Protein AF-A0A2H1JMK9-F1 (afdb_monomer_lite)

pLDDT: mean 79.65, std 17.03, range [35.88, 96.75]

Organism: Brevibacterium aurantiacum (NCBI:txid273384)

Secondary structure (DSSP, 8-state):
---HHHHHHHHHHH-HHHHHHHHHHHHHHHHS---S----S---S----TTPPP-TT-EE--PPSTT--S------EEEEEE-SS-EEEEPPP---------

Radius of gyration: 26.45 Å; chains: 1; bounding box: 48×30×68 Å

Foldseek 3Di:
DDDPVRVLVVVCVVPVVVSVVVCVVCVVVVPPDPPDPPPDVCPPPDDDDPPDDDDQQDWDDDDPDPPDPDPHDPATWGFHDDDPPDTDIDGPDPPDDDDDDD

Sequence (102 aa):
MSRLTDLLRAAKQLDPQLGEDLEAEIRPFQERLPFGLNFERHAPEAVELAGHKIRKGSKVRVLPSRGSTARGDQRVWVVTAIKEDSVDITTPQHRGDRDFNG

Structure (mmCIF, N/CA/C/O backbone):
data_AF-A0A2H1JMK9-F1
#
_entry.id   AF-A0A2H1JMK9-F1
#
loop_
_atom_site.group_PDB
_atom_site.id
_atom_site.type_symbol
_atom_site.label_atom_id
_atom_site.label_alt_id
_atom_site.label_comp_id
_atom_site.label_asym_id
_atom_site.label_entity_id
_atom_site.label_seq_id
_atom_site.pdbx_PDB_ins_code
_atom_site.Cartn_x
_atom_site.Cartn_y
_atom_site.Cartn_z
_atom_site.occupancy
_atom_site.B_iso_or_equiv
_atom_site.auth_seq_id
_atom_site.auth_comp_id
_atom_site.auth_asym_id
_atom_site.auth_atom_id
_atom_site.pdbx_PDB_model_num
ATOM 1 N N . MET A 1 1 ? -8.712 -11.223 19.802 1.00 49.59 1 MET A N 1
ATOM 2 C CA . MET A 1 1 ? -8.141 -9.973 20.348 1.00 49.59 1 MET A CA 1
ATOM 3 C C . MET A 1 1 ? -9.296 -9.102 20.815 1.00 49.59 1 MET A C 1
ATOM 5 O O . MET A 1 1 ? -10.182 -8.855 20.007 1.00 49.59 1 MET A O 1
ATOM 9 N N . SER A 1 2 ? -9.346 -8.735 22.096 1.00 61.53 2 SER A N 1
ATOM 10 C CA . SER A 1 2 ? -10.403 -7.901 22.695 1.00 61.53 2 SER A CA 1
ATOM 11 C C . SER A 1 2 ? -10.187 -6.419 22.368 1.00 61.53 2 SER A C 1
ATOM 13 O O . SER A 1 2 ? -9.043 -5.965 22.310 1.00 61.53 2 SER A O 1
ATOM 15 N N . ARG A 1 3 ? -11.267 -5.661 22.120 1.00 85.44 3 ARG A N 1
ATOM 16 C CA . ARG A 1 3 ? -11.177 -4.207 21.901 1.00 85.44 3 ARG A CA 1
ATOM 17 C C . ARG A 1 3 ? -11.059 -3.494 23.251 1.00 85.44 3 ARG A C 1
ATOM 19 O O . ARG A 1 3 ? -11.571 -3.978 24.256 1.00 85.44 3 ARG A O 1
ATOM 26 N N . LEU A 1 4 ? -10.432 -2.316 23.274 1.00 87.00 4 LEU A N 1
ATOM 27 C CA . LEU A 1 4 ? -10.302 -1.490 24.485 1.00 87.00 4 LEU A CA 1
ATOM 28 C C . LEU A 1 4 ? -11.666 -1.189 25.136 1.00 87.00 4 LEU A C 1
ATOM 30 O O . LEU A 1 4 ? -11.790 -1.214 26.355 1.00 87.00 4 LEU A O 1
ATOM 34 N N . THR A 1 5 ? -12.705 -0.995 24.322 1.00 88.94 5 THR A N 1
ATOM 35 C CA . THR A 1 5 ? -14.093 -0.803 24.774 1.00 88.94 5 THR A CA 1
ATOM 36 C C . THR A 1 5 ? -14.641 -1.991 25.560 1.00 88.94 5 THR A C 1
ATOM 38 O O . THR A 1 5 ? -15.430 -1.811 26.486 1.00 88.94 5 THR A O 1
ATOM 41 N N . ASP A 1 6 ? -14.230 -3.207 25.199 1.00 91.75 6 ASP A N 1
ATOM 42 C CA . ASP A 1 6 ? -14.696 -4.434 25.843 1.00 91.75 6 ASP A CA 1
ATOM 43 C C . ASP A 1 6 ? -13.995 -4.616 27.194 1.00 91.75 6 ASP A C 1
ATOM 45 O O . ASP A 1 6 ? -14.629 -4.995 28.177 1.00 91.75 6 ASP A O 1
ATOM 49 N N . LEU A 1 7 ? -12.704 -4.269 27.261 1.00 93.50 7 LEU A N 1
ATOM 50 C CA . LEU A 1 7 ? -11.922 -4.274 28.500 1.00 93.50 7 LEU A CA 1
ATOM 51 C C . LEU A 1 7 ? -12.416 -3.218 29.493 1.00 93.50 7 LEU A C 1
ATOM 53 O O . LEU A 1 7 ? -12.546 -3.519 30.674 1.00 93.50 7 LEU A O 1
ATOM 57 N N . LEU A 1 8 ? -12.757 -2.015 29.022 1.00 92.44 8 LEU A N 1
ATOM 58 C CA . LEU A 1 8 ? -13.301 -0.958 29.877 1.00 92.44 8 LEU A CA 1
ATOM 59 C C . LEU A 1 8 ? -14.670 -1.347 30.454 1.00 92.44 8 LEU A C 1
ATOM 61 O O . LEU A 1 8 ? -14.947 -1.122 31.629 1.00 92.44 8 LEU A O 1
ATOM 65 N N . ARG A 1 9 ? -15.511 -2.013 29.651 1.00 93.56 9 ARG A N 1
ATOM 66 C CA . ARG A 1 9 ? -16.789 -2.563 30.120 1.00 93.56 9 ARG A CA 1
ATOM 67 C C . ARG A 1 9 ? -16.590 -3.646 31.179 1.00 93.56 9 ARG A C 1
ATOM 69 O O . ARG A 1 9 ? -17.299 -3.639 32.179 1.00 93.56 9 ARG A O 1
ATOM 76 N N . ALA A 1 10 ? -15.639 -4.554 30.966 1.00 94.38 10 ALA A N 1
ATOM 77 C CA . ALA A 1 10 ? -15.308 -5.586 31.944 1.00 94.38 10 ALA A CA 1
ATOM 78 C C . ALA A 1 10 ? -14.764 -4.975 33.248 1.00 94.38 10 ALA A C 1
ATOM 80 O O . ALA A 1 10 ? -15.152 -5.410 34.329 1.00 94.38 10 ALA A O 1
ATOM 81 N N . ALA A 1 11 ? -13.937 -3.928 33.155 1.00 94.94 11 ALA A N 1
ATOM 82 C CA . ALA A 1 11 ? -13.437 -3.197 34.317 1.00 94.94 11 ALA A CA 1
ATOM 83 C C . ALA A 1 11 ? -14.581 -2.556 35.118 1.00 94.94 11 ALA A C 1
ATOM 85 O O . ALA A 1 11 ? -14.664 -2.792 36.315 1.00 94.94 11 ALA A O 1
ATOM 86 N N . LYS A 1 12 ? -15.525 -1.866 34.459 1.00 95.56 12 LYS A N 1
ATOM 87 C CA . LYS A 1 12 ? -16.715 -1.281 35.113 1.00 95.56 12 LYS A CA 1
ATOM 88 C C . LYS A 1 12 ? -17.610 -2.307 35.810 1.00 95.56 12 LYS A C 1
ATOM 90 O O . LYS A 1 12 ? -18.253 -1.986 36.803 1.00 95.56 12 LYS A O 1
ATOM 95 N N . GLN A 1 13 ? -17.692 -3.525 35.273 1.00 95.62 13 GLN A N 1
ATOM 96 C CA . GLN A 1 13 ? -18.457 -4.614 35.890 1.00 95.62 13 GLN A CA 1
ATOM 97 C C . GLN A 1 13 ? -17.780 -5.166 37.148 1.00 95.62 13 GLN A C 1
ATOM 99 O O . GLN A 1 13 ? -18.478 -5.616 38.053 1.00 95.62 13 GLN A O 1
ATOM 104 N N . LEU A 1 14 ? -16.446 -5.153 37.191 1.00 96.69 14 LEU A N 1
ATOM 105 C CA . LEU A 1 14 ? -15.669 -5.619 38.337 1.00 96.69 14 LEU A CA 1
ATOM 106 C C . LEU A 1 14 ? -15.573 -4.547 39.429 1.00 96.69 14 LEU A C 1
ATOM 108 O O . LEU A 1 14 ? -15.728 -4.853 40.607 1.00 96.69 14 LEU A O 1
ATOM 112 N N . ASP A 1 15 ? -15.325 -3.306 39.022 1.00 96.75 15 ASP A N 1
ATOM 113 C CA . ASP A 1 15 ? -15.190 -2.141 39.885 1.00 96.75 15 ASP A CA 1
ATOM 114 C C . ASP A 1 15 ? -15.688 -0.889 39.131 1.00 96.75 15 ASP A C 1
ATOM 116 O O . ASP A 1 15 ? -15.009 -0.390 38.222 1.00 96.75 15 ASP A O 1
ATOM 120 N N . PRO A 1 16 ? -16.882 -0.374 39.480 1.00 95.62 16 PRO A N 1
ATOM 121 C CA . PRO A 1 16 ? -17.450 0.800 38.829 1.00 95.62 16 PRO A CA 1
ATOM 122 C C . PRO A 1 16 ? -16.581 2.051 38.965 1.00 95.62 16 PRO A C 1
ATOM 124 O O . PRO A 1 16 ? -16.476 2.809 38.005 1.00 95.62 16 PRO A O 1
ATOM 127 N N . GLN A 1 17 ? -15.944 2.257 40.123 1.00 95.44 17 GLN A N 1
ATOM 128 C CA . GLN A 1 17 ? -15.139 3.451 40.377 1.00 95.44 17 GLN A CA 1
ATOM 129 C C . GLN A 1 17 ? -13.873 3.423 39.522 1.00 95.44 17 GLN A C 1
ATOM 131 O O . GLN A 1 17 ? -13.613 4.360 38.771 1.00 95.44 17 GLN A O 1
ATOM 136 N N . LEU A 1 18 ? -13.147 2.302 39.553 1.00 94.94 18 LEU A N 1
ATOM 137 C CA . LEU A 1 18 ? -11.963 2.108 38.719 1.00 94.94 18 LEU A CA 1
ATOM 138 C C . LEU A 1 18 ? -12.294 2.241 37.227 1.00 94.94 18 LEU A C 1
ATOM 140 O O . LEU A 1 18 ? -11.513 2.793 36.457 1.00 94.94 18 LEU A O 1
ATOM 144 N N . GLY A 1 19 ? -13.449 1.729 36.800 1.00 96.00 19 GLY A N 1
ATOM 145 C CA . GLY A 1 19 ? -13.882 1.821 35.411 1.00 96.00 19 GLY A CA 1
ATOM 146 C C . GLY A 1 19 ? -14.182 3.252 34.947 1.00 96.00 19 GLY A C 1
ATOM 147 O O . GLY A 1 19 ? -13.870 3.581 33.802 1.00 96.00 19 GLY A O 1
ATOM 148 N N . GLU A 1 20 ? -14.760 4.097 35.804 1.00 96.00 20 GLU A N 1
ATOM 149 C CA . GLU A 1 20 ? -14.959 5.526 35.515 1.00 96.00 20 GLU A CA 1
ATOM 150 C C . GLU A 1 20 ? -13.630 6.290 35.493 1.00 96.00 20 GLU A C 1
ATOM 152 O O . GLU A 1 20 ? -13.392 7.065 34.565 1.00 96.00 20 GLU A O 1
ATOM 157 N N . ASP A 1 21 ? -12.733 6.016 36.443 1.00 95.56 21 ASP A N 1
ATOM 158 C CA . ASP A 1 21 ? -11.410 6.649 36.505 1.00 95.56 21 ASP A CA 1
ATOM 159 C C . ASP A 1 21 ? -10.587 6.324 35.245 1.00 95.56 21 ASP A C 1
ATOM 161 O O . ASP A 1 21 ? -10.015 7.209 34.606 1.00 95.56 21 ASP A O 1
ATOM 165 N N . LEU A 1 22 ? -10.598 5.057 34.814 1.00 94.94 22 LEU A N 1
ATOM 166 C CA . LEU A 1 22 ? -9.955 4.629 33.570 1.00 94.94 22 LEU A CA 1
ATOM 167 C C . LEU A 1 22 ? -10.572 5.300 32.340 1.00 94.94 22 LEU A C 1
ATOM 169 O O . LEU A 1 22 ? -9.852 5.655 31.407 1.00 94.94 22 LEU A O 1
ATOM 173 N N . GLU A 1 23 ? -11.893 5.470 32.302 1.00 92.62 23 GLU A N 1
ATOM 174 C CA . GLU A 1 23 ? -12.545 6.136 31.177 1.00 92.62 23 GLU A CA 1
ATOM 175 C C . GLU A 1 23 ? -12.178 7.621 31.103 1.00 92.62 23 GLU A C 1
ATOM 177 O O . GLU A 1 23 ? -11.891 8.123 30.012 1.00 92.62 23 GLU A O 1
ATOM 182 N N . ALA A 1 24 ? -12.149 8.306 32.248 1.00 93.81 24 ALA A N 1
ATOM 183 C CA . ALA A 1 24 ? -11.772 9.710 32.348 1.00 93.81 24 ALA A CA 1
ATOM 184 C C . ALA A 1 24 ? -10.328 9.951 31.882 1.00 93.81 24 ALA A C 1
ATOM 186 O O . ALA A 1 24 ? -10.074 10.917 31.164 1.00 93.81 24 ALA A O 1
ATOM 187 N N . GLU A 1 25 ? -9.407 9.046 32.219 1.00 91.94 25 GLU A N 1
ATOM 188 C CA . GLU A 1 25 ? -8.009 9.107 31.781 1.00 91.94 25 GLU A CA 1
ATOM 189 C C . GLU A 1 25 ? -7.840 8.774 30.292 1.00 91.94 25 GLU A C 1
ATOM 191 O O . GLU A 1 25 ? -7.027 9.381 29.599 1.00 91.94 25 GLU A O 1
ATOM 196 N N . ILE A 1 26 ? -8.609 7.819 29.759 1.00 88.94 26 ILE A N 1
ATOM 197 C CA . ILE A 1 26 ? -8.457 7.348 28.373 1.00 88.94 26 ILE A CA 1
ATOM 198 C C . ILE A 1 26 ? -9.112 8.294 27.357 1.00 88.94 26 ILE A C 1
ATOM 200 O O . ILE A 1 26 ? -8.591 8.459 26.248 1.00 88.94 26 ILE A O 1
ATOM 204 N N . ARG A 1 27 ? -10.245 8.916 27.703 1.00 86.75 27 ARG A N 1
ATOM 205 C CA . ARG A 1 27 ? -11.040 9.761 26.794 1.00 86.75 27 ARG A CA 1
ATOM 206 C C . ARG A 1 27 ? -10.216 10.881 26.120 1.00 86.75 27 ARG A C 1
ATOM 208 O O . ARG A 1 27 ? -10.270 10.963 24.891 1.00 86.75 27 ARG A O 1
ATOM 215 N N . PRO A 1 28 ? -9.349 11.640 26.823 1.00 86.50 28 PRO A N 1
ATOM 216 C CA . PRO A 1 28 ? -8.479 12.642 26.200 1.00 86.50 28 PRO A CA 1
ATOM 217 C C . PRO A 1 28 ? -7.508 12.075 25.155 1.00 86.50 28 PRO A C 1
ATOM 219 O O . PRO A 1 28 ? -7.123 12.779 24.223 1.00 86.50 28 PRO A O 1
ATOM 222 N N . PHE A 1 29 ? -7.083 10.813 25.286 1.00 78.50 29 PHE A N 1
ATOM 223 C CA . PHE A 1 29 ? -6.198 10.169 24.310 1.00 78.50 29 PHE A CA 1
ATOM 224 C C . PHE A 1 29 ? -6.945 9.689 23.063 1.00 78.50 29 PHE A C 1
ATOM 226 O O . PHE A 1 29 ? -6.338 9.611 21.998 1.00 78.50 29 PHE A O 1
ATOM 233 N N . GLN A 1 30 ? -8.240 9.389 23.183 1.00 74.06 30 GLN A N 1
ATOM 234 C CA . GLN A 1 30 ? -9.099 9.012 22.056 1.00 74.06 30 GLN A CA 1
ATOM 235 C C . GLN A 1 30 ? -9.555 10.228 21.242 1.00 74.06 30 GLN A C 1
ATOM 237 O O . GLN A 1 30 ? -9.701 10.130 20.027 1.00 74.06 30 GLN A O 1
ATOM 242 N N . GLU A 1 31 ? -9.762 11.370 21.901 1.00 75.62 31 GLU A N 1
ATOM 243 C CA . GLU A 1 31 ? -10.167 12.632 21.264 1.00 75.62 31 GLU A CA 1
ATOM 244 C C . GLU A 1 31 ? -9.026 13.321 20.508 1.00 75.62 31 GLU A C 1
ATOM 246 O O . GLU A 1 31 ? -9.263 14.167 19.642 1.00 75.62 31 GLU A O 1
ATOM 251 N N . ARG A 1 32 ? -7.773 12.956 20.801 1.00 74.38 32 ARG A N 1
ATOM 252 C CA . ARG A 1 32 ? -6.631 13.404 20.006 1.00 74.38 32 ARG A CA 1
ATOM 253 C C . ARG A 1 32 ? -6.784 12.853 18.594 1.00 74.38 32 ARG A C 1
ATOM 255 O O . ARG A 1 32 ? -6.585 11.660 18.364 1.00 74.38 32 ARG A O 1
ATOM 262 N N . LEU A 1 33 ? -7.078 13.741 17.638 1.00 62.94 33 LEU A N 1
ATOM 263 C CA . LE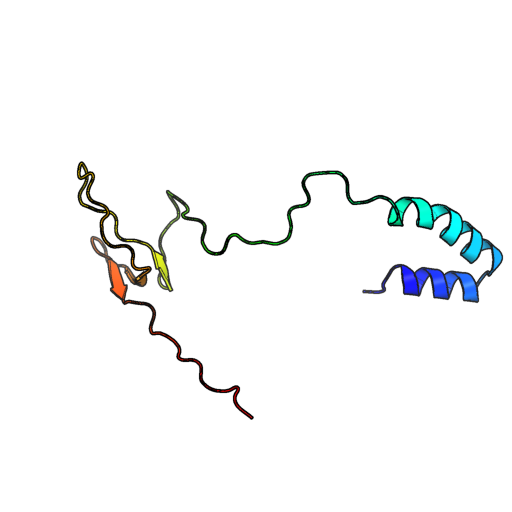U A 1 33 ? -6.865 13.429 16.229 1.00 62.94 33 LEU A CA 1
ATOM 264 C C . LEU A 1 33 ? -5.436 12.893 16.091 1.00 62.94 33 LEU A C 1
ATOM 266 O O . LEU A 1 33 ? -4.520 13.485 16.676 1.00 62.94 33 LEU A O 1
ATOM 270 N N . PRO A 1 34 ? -5.226 11.792 15.356 1.00 63.09 34 PRO A N 1
ATOM 271 C CA . PRO A 1 34 ? -3.887 11.281 15.145 1.00 63.09 34 PRO A CA 1
ATOM 272 C C . PRO A 1 34 ? -3.055 12.390 14.495 1.00 63.09 34 PRO A C 1
ATOM 274 O O . PRO A 1 34 ? -3.314 12.811 13.367 1.00 63.09 34 PRO A O 1
ATOM 277 N N . PHE A 1 35 ? -2.105 12.919 15.265 1.00 58.81 35 PHE A N 1
ATOM 278 C CA . PHE A 1 35 ? -1.159 13.933 14.833 1.00 58.81 35 PHE A CA 1
ATOM 279 C C . PHE A 1 35 ? 0.107 13.224 14.348 1.00 58.81 35 PHE A C 1
ATOM 281 O O . PHE A 1 35 ? 0.623 12.315 14.995 1.00 58.81 35 PHE A O 1
ATOM 288 N N . GLY A 1 36 ? 0.577 13.622 13.169 1.00 59.09 36 GLY A N 1
ATOM 289 C CA . GLY A 1 36 ? 1.585 12.908 12.386 1.00 59.09 36 GLY A CA 1
ATOM 290 C C . GLY A 1 36 ? 1.095 12.729 10.950 1.00 59.09 36 GLY A C 1
ATOM 291 O O . GLY A 1 36 ? -0.087 12.932 10.675 1.00 59.09 36 GLY A O 1
ATOM 292 N N . LEU A 1 37 ? 1.987 12.379 10.015 1.00 62.16 37 LEU A N 1
ATOM 293 C CA . LEU A 1 37 ? 1.543 11.910 8.700 1.00 62.16 37 LEU A CA 1
ATOM 294 C C . LEU A 1 37 ? 0.609 10.712 8.918 1.00 62.16 37 LEU A C 1
ATOM 296 O O . LEU A 1 37 ? 1.061 9.606 9.214 1.00 62.16 37 LEU A O 1
ATOM 300 N N . ASN A 1 38 ? -0.694 10.942 8.773 1.00 56.38 38 ASN A N 1
ATOM 301 C CA . ASN A 1 38 ? -1.670 9.879 8.648 1.00 56.38 38 ASN A CA 1
ATOM 302 C C . ASN A 1 38 ? -1.442 9.257 7.279 1.00 56.38 38 ASN A C 1
ATOM 304 O O . ASN A 1 38 ? -1.980 9.717 6.274 1.00 56.38 38 ASN A O 1
ATOM 308 N N . PHE A 1 39 ? -0.594 8.233 7.231 1.00 60.91 39 PHE A N 1
ATOM 309 C CA . PHE A 1 39 ? -0.601 7.316 6.108 1.00 60.91 39 PHE A CA 1
ATOM 310 C C . PHE A 1 39 ? -1.944 6.597 6.164 1.00 60.91 39 PHE A C 1
ATOM 312 O O . PHE A 1 39 ? -2.103 5.563 6.817 1.00 60.91 39 PHE A O 1
ATOM 319 N N . GLU A 1 40 ? -2.937 7.179 5.498 1.00 62.59 40 GLU A N 1
ATOM 320 C CA . GLU A 1 40 ? -4.072 6.418 5.015 1.00 62.59 40 GLU A CA 1
ATOM 321 C C . GLU A 1 40 ? -3.478 5.165 4.362 1.00 62.59 40 GLU A C 1
ATOM 323 O O . GLU A 1 40 ? -2.469 5.253 3.654 1.00 62.59 40 GLU A O 1
ATOM 328 N N . ARG A 1 41 ? -4.046 3.976 4.596 1.00 62.44 41 ARG A N 1
ATOM 329 C CA . ARG A 1 41 ? -3.614 2.759 3.881 1.00 62.44 41 ARG A CA 1
ATOM 330 C C . ARG A 1 41 ? -4.005 2.828 2.398 1.00 62.44 41 ARG A C 1
ATOM 332 O O . ARG A 1 41 ? -4.389 1.824 1.808 1.00 62.44 41 ARG A O 1
ATOM 339 N N . HIS A 1 42 ? -3.927 4.006 1.794 1.00 52.97 42 HIS A N 1
ATOM 340 C CA . HIS A 1 42 ? -3.861 4.175 0.372 1.00 52.97 42 HIS A CA 1
ATOM 341 C C . HIS A 1 42 ? -2.509 3.615 -0.065 1.00 52.97 42 HIS A C 1
ATOM 343 O O . HIS A 1 42 ? -1.495 4.307 -0.116 1.00 52.97 42 HIS A O 1
ATOM 349 N N . ALA A 1 43 ? -2.478 2.308 -0.320 1.00 54.62 43 ALA A N 1
ATOM 350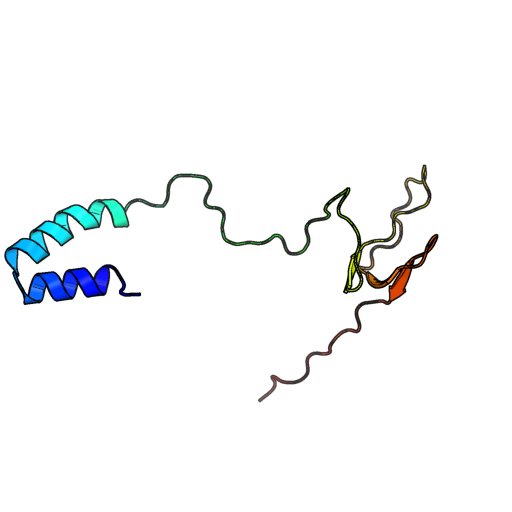 C CA . ALA A 1 43 ? -1.493 1.776 -1.238 1.00 54.62 43 ALA A CA 1
ATOM 351 C C . ALA A 1 43 ? -1.758 2.503 -2.565 1.00 54.62 43 ALA A C 1
ATOM 353 O O . ALA A 1 43 ? -2.852 2.327 -3.106 1.00 54.62 43 ALA A O 1
ATOM 354 N N . PRO A 1 44 ? -0.842 3.359 -3.058 1.00 58.59 44 PRO A N 1
ATOM 355 C CA . PRO A 1 44 ? -1.067 4.034 -4.324 1.00 58.59 44 PRO A CA 1
ATOM 356 C C . PRO A 1 44 ? -1.324 2.964 -5.382 1.00 58.59 44 PRO A C 1
ATOM 358 O O . PRO A 1 44 ? -0.601 1.967 -5.444 1.00 58.59 44 PRO A O 1
ATOM 361 N N . GLU A 1 45 ? -2.372 3.158 -6.177 1.00 55.75 45 GLU A N 1
ATOM 362 C CA . GLU A 1 45 ? -2.990 2.124 -7.017 1.00 55.75 45 GLU A CA 1
ATOM 363 C C . GLU A 1 45 ? -2.018 1.462 -8.023 1.00 55.75 45 GLU A C 1
ATOM 365 O O . GLU A 1 45 ? -2.250 0.344 -8.482 1.00 55.75 45 GLU A O 1
ATOM 370 N N . ALA A 1 46 ? -0.867 2.084 -8.297 1.00 56.81 46 ALA A N 1
ATOM 371 C CA . ALA A 1 46 ? 0.307 1.443 -8.881 1.00 56.81 46 ALA A CA 1
ATOM 372 C C . ALA A 1 46 ? 1.556 2.312 -8.646 1.00 56.81 46 ALA A C 1
ATOM 374 O O . ALA A 1 46 ? 1.673 3.390 -9.224 1.00 56.81 46 ALA A O 1
ATOM 375 N N . VAL A 1 47 ? 2.510 1.854 -7.828 1.00 64.69 47 VAL A N 1
ATOM 376 C CA . VAL A 1 47 ? 3.826 2.508 -7.705 1.00 64.69 47 VAL A CA 1
ATOM 377 C C . VAL A 1 47 ? 4.795 1.870 -8.699 1.00 64.69 47 VAL A C 1
ATOM 379 O O . VAL A 1 47 ? 5.038 0.663 -8.650 1.00 64.69 47 VAL A O 1
ATOM 382 N N . GLU A 1 48 ? 5.365 2.671 -9.601 1.00 68.69 48 GLU A N 1
ATOM 383 C CA . GLU A 1 48 ? 6.446 2.234 -10.488 1.00 68.69 48 GLU A CA 1
ATOM 384 C C . GLU A 1 48 ? 7.767 2.201 -9.705 1.00 68.69 48 GLU A C 1
ATOM 386 O O . GLU A 1 48 ? 8.341 3.233 -9.363 1.00 68.69 48 GLU A O 1
ATOM 391 N N . LEU A 1 49 ? 8.248 0.998 -9.388 1.00 73.62 49 LEU A N 1
ATOM 392 C CA . LEU A 1 49 ? 9.474 0.800 -8.614 1.00 73.62 49 LEU A CA 1
ATOM 393 C C . LEU A 1 49 ? 10.650 0.510 -9.552 1.00 73.62 49 LEU A C 1
ATOM 395 O O . LEU A 1 49 ? 10.869 -0.627 -9.979 1.00 73.62 49 LEU A O 1
ATOM 399 N N . ALA A 1 50 ? 11.420 1.551 -9.875 1.00 71.12 50 ALA A N 1
ATOM 400 C CA . ALA A 1 50 ? 12.653 1.408 -10.643 1.00 71.12 50 ALA A CA 1
ATOM 401 C C . ALA A 1 50 ? 13.651 0.503 -9.893 1.00 71.12 50 ALA A C 1
ATOM 403 O O . ALA A 1 50 ? 13.900 0.682 -8.703 1.00 71.12 50 ALA A O 1
ATOM 404 N N . GLY A 1 51 ? 14.222 -0.488 -10.585 1.00 74.69 51 GLY A N 1
ATOM 405 C CA . GLY A 1 51 ? 15.193 -1.424 -10.002 1.00 74.69 51 GLY A CA 1
ATOM 406 C C . GLY A 1 51 ? 14.585 -2.633 -9.281 1.00 74.69 51 GLY A C 1
ATOM 407 O O . GLY A 1 51 ? 15.327 -3.463 -8.753 1.00 74.69 51 GLY A O 1
ATOM 408 N N . HIS A 1 52 ? 13.258 -2.793 -9.276 1.00 80.50 52 HIS A N 1
ATOM 409 C CA . HIS A 1 52 ? 12.656 -4.021 -8.767 1.00 80.50 52 HIS A CA 1
ATOM 410 C C . HIS A 1 52 ? 12.848 -5.202 -9.720 1.00 80.50 52 HIS A C 1
ATOM 412 O O . HIS A 1 52 ? 12.617 -5.112 -10.926 1.00 80.50 52 HIS A O 1
ATOM 418 N N . LYS A 1 53 ? 13.244 -6.348 -9.152 1.00 85.00 53 LYS A N 1
ATOM 419 C CA . LYS A 1 53 ? 13.417 -7.587 -9.909 1.00 85.00 53 LYS A CA 1
ATOM 420 C C . LYS A 1 53 ? 12.063 -8.058 -10.443 1.00 85.00 53 LYS A C 1
ATOM 422 O O . LYS A 1 53 ? 11.156 -8.361 -9.668 1.00 85.00 53 LYS A O 1
ATOM 427 N N . ILE A 1 54 ? 11.961 -8.162 -11.763 1.00 88.56 54 ILE A N 1
ATOM 428 C CA . ILE A 1 54 ? 10.769 -8.644 -12.461 1.00 88.56 54 ILE A CA 1
ATOM 429 C C . ILE A 1 54 ? 10.592 -10.150 -12.203 1.00 88.56 54 ILE A C 1
ATOM 431 O O . ILE A 1 54 ? 11.565 -10.906 -12.170 1.00 88.56 54 ILE A O 1
ATOM 435 N N . ARG A 1 55 ? 9.346 -10.595 -12.008 1.00 91.50 55 ARG A N 1
ATOM 436 C CA . ARG A 1 55 ? 8.964 -12.008 -11.851 1.00 91.50 55 ARG A CA 1
ATOM 437 C C . ARG A 1 55 ? 7.775 -12.335 -12.756 1.00 91.50 55 ARG A C 1
ATOM 439 O O . ARG A 1 55 ? 7.067 -11.442 -13.215 1.00 91.50 55 ARG A O 1
ATOM 446 N N . LYS A 1 56 ? 7.512 -13.625 -12.983 1.00 91.69 56 LYS A N 1
ATOM 447 C CA . LYS A 1 56 ? 6.248 -14.066 -13.594 1.00 91.69 56 LYS A CA 1
ATOM 448 C C . LYS A 1 56 ? 5.068 -13.517 -12.781 1.00 91.69 56 LYS A C 1
ATOM 450 O O . LYS A 1 56 ? 5.067 -13.625 -11.558 1.00 91.69 56 LYS A O 1
ATOM 455 N N . GLY A 1 57 ? 4.092 -12.918 -13.457 1.00 89.56 57 GLY A N 1
ATOM 456 C CA . GLY A 1 57 ? 2.943 -12.242 -12.853 1.00 89.56 57 GLY A CA 1
ATOM 457 C C . GLY A 1 57 ? 3.169 -10.768 -12.498 1.00 89.56 57 GLY A C 1
ATOM 458 O O . GLY A 1 57 ? 2.202 -10.084 -12.166 1.00 89.56 57 GLY A O 1
ATOM 459 N N . SER A 1 58 ? 4.398 -10.245 -12.593 1.00 89.50 58 SER A N 1
ATOM 460 C CA . SER A 1 58 ? 4.653 -8.814 -12.405 1.00 89.50 58 SER A CA 1
ATOM 461 C C . SER A 1 58 ? 3.879 -7.986 -13.430 1.00 89.50 58 SER A C 1
ATOM 463 O O . SER A 1 58 ? 3.876 -8.305 -14.622 1.00 89.50 58 SER A O 1
ATOM 465 N N . LYS A 1 59 ? 3.255 -6.904 -12.955 1.00 89.56 59 LYS A N 1
ATOM 466 C CA . LYS A 1 59 ? 2.683 -5.854 -13.800 1.00 89.56 59 LYS A CA 1
ATOM 467 C C . LYS A 1 59 ? 3.788 -4.871 -14.178 1.00 89.56 59 LYS A C 1
ATOM 469 O O . LYS A 1 59 ? 4.475 -4.372 -13.292 1.00 89.56 59 LYS A O 1
ATOM 474 N N . VAL A 1 60 ? 3.976 -4.620 -15.468 1.00 89.31 60 VAL A N 1
ATOM 475 C CA . VAL A 1 60 ? 5.075 -3.798 -15.998 1.00 89.31 60 VAL A CA 1
ATOM 476 C C . VAL A 1 60 ? 4.589 -2.851 -17.092 1.00 89.31 60 VAL A C 1
ATOM 478 O O . VAL A 1 60 ? 3.516 -3.044 -17.666 1.00 89.31 60 VAL A O 1
ATOM 481 N N . ARG A 1 61 ? 5.401 -1.839 -17.400 1.00 88.94 61 ARG A N 1
ATOM 482 C CA . ARG A 1 61 ? 5.248 -0.957 -18.562 1.00 88.94 61 ARG A CA 1
ATOM 483 C C . ARG A 1 61 ? 6.454 -1.091 -19.478 1.00 88.94 61 ARG A C 1
ATOM 485 O O . ARG A 1 61 ? 7.564 -1.330 -19.007 1.00 88.94 61 ARG A O 1
ATOM 492 N N . VAL A 1 62 ? 6.224 -0.946 -20.780 1.00 88.81 62 VAL A N 1
ATOM 493 C CA . VAL A 1 62 ? 7.284 -1.008 -21.789 1.00 88.81 62 VAL A CA 1
ATOM 494 C C . VAL A 1 62 ? 7.777 0.407 -22.055 1.00 88.81 62 VAL A C 1
ATOM 496 O O . VAL A 1 62 ? 7.027 1.256 -22.534 1.00 88.81 62 VAL A O 1
ATOM 499 N N . LEU A 1 63 ? 9.042 0.662 -21.727 1.00 87.62 63 LEU A N 1
ATOM 500 C CA . LEU A 1 63 ? 9.669 1.950 -21.997 1.00 87.62 63 LEU A CA 1
ATOM 501 C C . LEU A 1 63 ? 9.944 2.114 -23.501 1.00 87.62 63 LEU A C 1
ATOM 503 O O . LEU A 1 63 ? 10.268 1.130 -24.173 1.00 87.62 63 LEU A O 1
ATOM 507 N N . PRO A 1 64 ? 9.852 3.343 -24.041 1.00 88.19 64 PRO A N 1
ATOM 508 C CA . PRO A 1 64 ? 10.292 3.626 -25.400 1.00 88.19 64 PRO A CA 1
ATOM 509 C C . PRO A 1 64 ? 11.804 3.395 -25.549 1.00 88.19 64 PRO A C 1
ATOM 511 O O . PRO A 1 64 ? 12.550 3.353 -24.565 1.00 88.19 64 PRO A O 1
ATOM 514 N N . SER A 1 65 ? 12.270 3.277 -26.795 1.00 90.19 65 SER A N 1
ATOM 515 C CA . SER A 1 65 ? 13.698 3.151 -27.102 1.00 90.19 65 SER A CA 1
ATOM 516 C C . SER A 1 65 ? 14.515 4.249 -26.417 1.00 90.19 65 SER A C 1
ATOM 518 O O . SER A 1 65 ? 14.119 5.418 -26.397 1.00 90.19 65 SER A O 1
ATOM 520 N N . ARG A 1 66 ? 15.675 3.875 -25.865 1.00 88.31 66 ARG A N 1
ATOM 521 C CA . ARG A 1 66 ? 16.559 4.793 -25.134 1.00 88.31 66 ARG A CA 1
ATOM 522 C C . ARG A 1 66 ? 16.874 6.031 -25.982 1.00 88.31 66 ARG A C 1
ATOM 524 O O . ARG A 1 66 ? 17.290 5.902 -27.127 1.00 88.31 66 ARG A O 1
ATOM 531 N N . GLY A 1 67 ? 16.701 7.217 -25.397 1.00 89.00 67 GLY A N 1
ATOM 532 C CA . GLY A 1 67 ? 16.933 8.503 -26.068 1.00 89.00 67 GLY A CA 1
ATOM 533 C C . GLY A 1 67 ? 15.715 9.073 -26.802 1.00 89.00 67 GLY A C 1
ATOM 534 O O . GLY A 1 67 ? 15.774 10.205 -27.270 1.00 89.00 67 GLY A O 1
ATOM 535 N N . SER A 1 68 ? 14.602 8.339 -26.879 1.00 87.38 68 SER A N 1
ATOM 536 C CA . SER A 1 68 ? 13.343 8.870 -27.401 1.00 87.38 68 SER A CA 1
ATOM 537 C C . SER A 1 68 ? 12.591 9.679 -26.342 1.00 87.38 68 SER A C 1
ATOM 539 O O . SER A 1 68 ? 12.497 9.267 -25.187 1.00 87.38 68 SER A O 1
ATOM 541 N N . THR A 1 69 ? 12.002 10.802 -26.753 1.00 86.81 69 THR A N 1
ATOM 542 C CA . THR A 1 69 ? 11.044 11.593 -25.957 1.00 86.81 69 THR A CA 1
ATOM 543 C C . THR A 1 69 ? 9.588 11.240 -26.272 1.00 86.81 69 THR A C 1
ATOM 545 O O . THR A 1 69 ? 8.665 11.877 -25.764 1.00 86.81 69 THR A O 1
ATOM 548 N N . ALA A 1 70 ? 9.359 10.233 -27.122 1.00 88.19 70 ALA A N 1
ATOM 549 C CA . ALA A 1 70 ? 8.019 9.769 -27.439 1.00 88.19 70 ALA A CA 1
ATOM 550 C C . ALA A 1 70 ? 7.352 9.157 -26.201 1.00 88.19 70 ALA A C 1
ATOM 552 O O . ALA A 1 70 ? 7.998 8.522 -25.370 1.00 88.19 70 ALA A O 1
ATOM 553 N N . ARG A 1 71 ? 6.025 9.294 -26.115 1.00 81.94 71 ARG A N 1
ATOM 554 C CA . ARG A 1 71 ? 5.231 8.841 -24.961 1.00 81.94 71 ARG A CA 1
ATOM 555 C C . ARG A 1 71 ? 5.303 7.324 -24.706 1.00 81.94 71 ARG A C 1
ATOM 557 O O . ARG A 1 71 ? 5.037 6.899 -23.589 1.00 81.94 71 ARG A O 1
A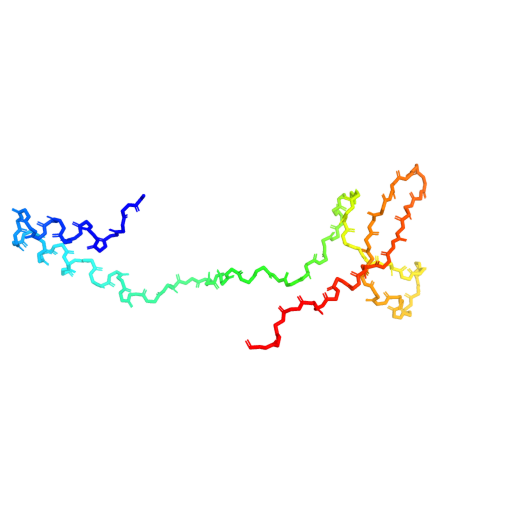TOM 564 N N . GLY A 1 72 ? 5.665 6.527 -25.715 1.00 86.94 72 GLY A N 1
ATOM 565 C CA . GLY A 1 72 ? 5.728 5.065 -25.624 1.00 86.94 72 GLY A CA 1
ATOM 566 C C . GLY A 1 72 ? 4.353 4.398 -25.494 1.00 86.94 72 GLY A C 1
ATOM 567 O O . GLY A 1 72 ? 3.312 5.031 -25.695 1.00 86.94 72 GLY A O 1
ATOM 568 N N . ASP A 1 73 ? 4.353 3.103 -25.177 1.00 88.44 73 ASP A N 1
ATOM 569 C CA . ASP A 1 73 ? 3.131 2.350 -24.886 1.00 88.44 73 ASP A CA 1
ATOM 570 C C . ASP A 1 73 ? 2.661 2.620 -23.447 1.00 88.44 73 ASP A C 1
ATOM 572 O O . ASP A 1 73 ? 3.420 2.491 -22.490 1.00 88.44 73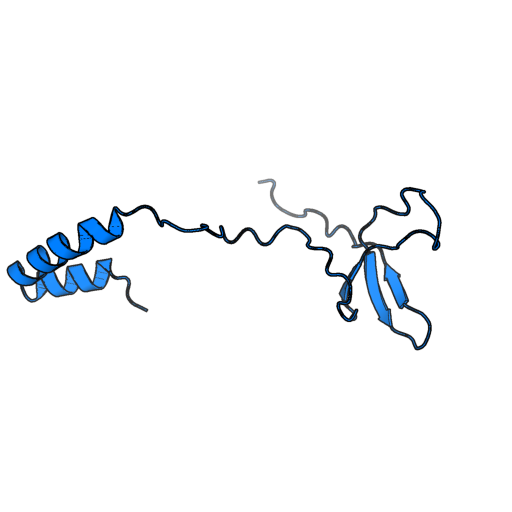 ASP A O 1
ATOM 576 N N . GLN A 1 74 ? 1.389 2.990 -23.286 1.00 85.50 74 GLN A N 1
ATOM 577 C CA . GLN A 1 74 ? 0.799 3.337 -21.989 1.00 85.50 74 GLN A CA 1
ATOM 578 C C . GLN A 1 74 ? 0.127 2.152 -21.283 1.00 85.50 74 GLN A C 1
ATOM 580 O O . GLN A 1 74 ? -0.291 2.289 -20.126 1.00 85.50 74 GLN A O 1
ATOM 585 N N . ARG A 1 75 ? 0.003 1.005 -21.962 1.00 89.38 75 ARG A N 1
ATOM 586 C CA . ARG A 1 75 ? -0.637 -0.196 -21.418 1.00 89.38 75 ARG A CA 1
ATOM 587 C C . ARG A 1 75 ? 0.177 -0.768 -20.261 1.00 89.38 75 ARG A C 1
ATOM 589 O O . ARG A 1 75 ? 1.407 -0.753 -20.263 1.00 89.38 75 ARG A O 1
ATOM 596 N N . VAL A 1 76 ? -0.532 -1.315 -19.278 1.00 88.69 76 VAL A N 1
ATOM 597 C CA . VAL A 1 76 ? 0.065 -2.204 -18.279 1.00 88.69 76 VAL A CA 1
ATOM 598 C C . VAL A 1 76 ? 0.081 -3.605 -18.868 1.00 88.69 76 VAL A C 1
ATOM 600 O O . VAL A 1 76 ? -0.922 -4.047 -19.420 1.00 88.69 76 VAL A O 1
ATOM 603 N N . TRP A 1 77 ? 1.204 -4.294 -18.732 1.00 91.75 77 TRP A N 1
ATOM 604 C CA . TRP A 1 77 ? 1.429 -5.650 -19.217 1.00 91.75 77 TRP A CA 1
ATOM 605 C C . TRP A 1 77 ? 1.668 -6.602 -18.049 1.00 91.75 77 TRP A C 1
ATOM 607 O O . TRP A 1 77 ? 2.127 -6.179 -16.990 1.00 91.75 77 TRP A O 1
ATOM 617 N N . VAL A 1 78 ? 1.385 -7.889 -18.238 1.00 92.44 78 VAL A N 1
ATOM 618 C CA . VAL A 1 78 ? 1.689 -8.947 -17.267 1.00 92.44 78 VAL A CA 1
ATOM 619 C C . VAL A 1 78 ? 2.775 -9.850 -17.829 1.00 92.44 78 VAL A C 1
ATOM 621 O O . VAL A 1 78 ? 2.672 -10.340 -18.953 1.00 92.44 78 VAL A O 1
ATOM 624 N N . VAL A 1 79 ? 3.804 -10.101 -17.026 1.00 92.69 79 VAL A N 1
ATOM 625 C CA . VAL A 1 79 ? 4.894 -11.014 -17.380 1.00 92.69 79 VAL A CA 1
ATOM 626 C C . VAL A 1 79 ? 4.421 -12.462 -17.305 1.00 92.69 79 VAL A C 1
ATOM 628 O O . VAL A 1 79 ? 3.985 -12.931 -16.254 1.00 92.69 79 VAL A O 1
ATOM 631 N N . THR A 1 80 ? 4.545 -13.191 -18.408 1.00 94.69 80 THR A N 1
ATOM 632 C CA . THR A 1 80 ? 4.118 -14.595 -18.523 1.00 94.69 80 THR A CA 1
ATOM 633 C C . THR A 1 80 ? 5.287 -15.573 -18.436 1.00 94.69 80 THR A C 1
ATOM 635 O O . THR A 1 80 ? 5.145 -16.632 -17.817 1.00 94.69 80 THR A O 1
ATOM 638 N N . ALA A 1 81 ? 6.455 -15.194 -18.961 1.00 93.56 81 ALA A N 1
ATOM 639 C CA . ALA A 1 81 ? 7.697 -15.954 -18.866 1.00 93.56 81 ALA A CA 1
ATOM 640 C C . ALA A 1 81 ? 8.918 -15.023 -18.888 1.00 93.56 81 ALA A C 1
ATOM 642 O O . ALA A 1 81 ? 8.870 -13.936 -19.461 1.00 93.56 81 ALA A O 1
ATOM 643 N N . ILE A 1 82 ? 10.010 -15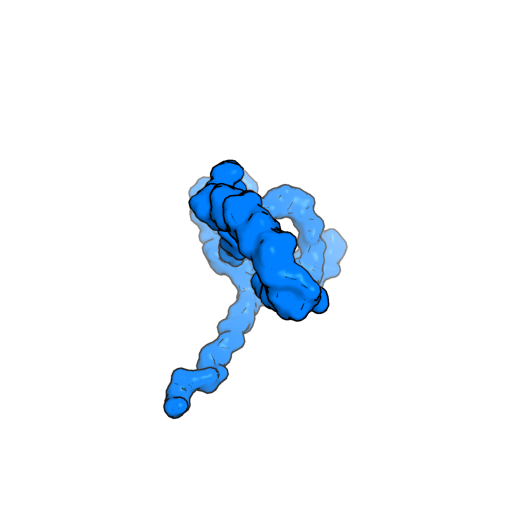.464 -18.261 1.00 93.75 82 ILE A N 1
ATOM 644 C CA . ILE A 1 82 ? 11.315 -14.795 -18.284 1.00 93.75 82 ILE A CA 1
ATOM 645 C C . ILE A 1 82 ? 12.309 -15.799 -18.867 1.00 93.75 82 ILE A C 1
ATOM 647 O O . ILE A 1 82 ? 12.442 -16.902 -18.335 1.00 93.75 82 ILE A O 1
ATOM 651 N N . LYS A 1 83 ? 12.952 -15.423 -19.970 1.00 93.69 83 LYS A N 1
ATOM 652 C CA . LYS A 1 83 ? 14.032 -16.153 -20.645 1.00 93.69 83 LYS A CA 1
ATOM 653 C C . LYS A 1 83 ? 15.358 -15.442 -20.351 1.00 93.69 83 LYS A C 1
ATOM 655 O O . LYS A 1 83 ? 15.366 -14.423 -19.667 1.00 93.69 83 LYS A O 1
ATOM 660 N N . GLU A 1 84 ? 16.461 -15.980 -20.860 1.00 89.62 84 GLU A N 1
ATOM 661 C CA . GLU A 1 84 ? 17.803 -15.428 -20.629 1.00 89.62 84 GLU A CA 1
ATOM 662 C C . GLU A 1 84 ? 17.918 -13.965 -21.099 1.00 89.62 84 GLU A C 1
ATOM 664 O O . GLU A 1 84 ? 18.250 -13.101 -20.293 1.00 89.62 84 GLU A O 1
ATOM 669 N N . ASP A 1 85 ? 17.482 -13.671 -22.332 1.00 90.81 85 ASP A N 1
ATOM 670 C CA . ASP A 1 85 ? 17.588 -12.327 -22.935 1.00 90.81 85 ASP A CA 1
ATOM 671 C C . ASP A 1 85 ? 16.241 -11.633 -23.200 1.00 90.81 85 ASP A C 1
ATOM 673 O O . ASP A 1 85 ? 16.187 -10.528 -23.741 1.00 90.81 85 ASP A O 1
ATOM 677 N N . SER A 1 86 ? 15.118 -12.280 -22.883 1.00 90.88 86 SER A N 1
ATOM 678 C CA . SER A 1 86 ? 13.793 -11.758 -23.240 1.00 90.88 86 SER A CA 1
ATOM 679 C C . SER A 1 86 ? 12.714 -12.095 -22.221 1.00 90.88 86 SER A C 1
ATOM 681 O O . SER A 1 86 ? 12.838 -13.008 -21.405 1.00 90.88 86 SER A O 1
ATOM 683 N N . VAL A 1 87 ? 11.630 -11.326 -22.264 1.00 91.81 87 VAL A N 1
ATOM 684 C CA . VAL A 1 87 ? 10.479 -11.477 -21.375 1.00 91.81 87 VAL A CA 1
ATOM 685 C C . VAL A 1 87 ? 9.225 -11.552 -22.233 1.00 91.81 87 VAL A C 1
ATOM 687 O O . VAL A 1 87 ? 8.951 -10.641 -23.011 1.00 91.81 87 VAL A O 1
ATOM 690 N N . ASP A 1 88 ? 8.447 -12.619 -22.065 1.00 94.31 88 ASP A N 1
ATOM 691 C CA . ASP A 1 88 ? 7.165 -12.764 -22.748 1.00 94.31 88 ASP A CA 1
ATOM 692 C C . ASP A 1 88 ? 6.083 -12.056 -21.922 1.00 94.31 88 ASP A C 1
ATOM 694 O O . ASP A 1 88 ? 5.877 -12.364 -20.739 1.00 94.31 88 ASP A O 1
ATOM 698 N N . ILE A 1 89 ? 5.360 -11.123 -22.539 1.00 93.69 89 ILE A N 1
ATOM 699 C CA . ILE A 1 89 ? 4.325 -10.314 -21.886 1.00 93.69 89 ILE A CA 1
ATOM 700 C C . ILE A 1 89 ? 2.973 -10.453 -22.586 1.00 93.69 89 ILE A C 1
ATOM 702 O O . ILE A 1 89 ? 2.896 -10.669 -23.792 1.00 93.69 89 ILE A O 1
ATOM 706 N N . THR A 1 90 ? 1.895 -10.302 -21.822 1.00 94.12 90 THR A N 1
ATOM 707 C CA . THR A 1 90 ? 0.523 -10.267 -22.344 1.00 94.12 90 THR A CA 1
ATOM 708 C C . THR A 1 90 ? -0.248 -9.103 -21.736 1.00 94.12 90 THR A C 1
ATOM 710 O O . THR A 1 90 ? 0.096 -8.624 -20.650 1.00 94.12 90 THR A O 1
ATOM 713 N N . THR A 1 91 ? -1.268 -8.604 -22.430 1.00 88.31 91 THR A N 1
ATOM 714 C CA . THR A 1 91 ? -2.168 -7.617 -21.833 1.00 88.31 91 THR A CA 1
ATOM 715 C C . THR A 1 91 ? -2.951 -8.291 -20.701 1.00 88.31 91 THR A C 1
ATOM 717 O O . THR A 1 91 ? -3.317 -9.463 -20.820 1.00 88.31 91 THR A O 1
ATOM 720 N N . PRO A 1 92 ? -3.218 -7.598 -19.579 1.00 77.81 92 PRO A N 1
ATOM 721 C CA . PRO A 1 92 ? -4.135 -8.095 -18.573 1.00 77.81 92 PRO A CA 1
ATOM 722 C C . PRO A 1 92 ? -5.449 -8.412 -19.283 1.00 77.81 92 PRO A C 1
ATOM 724 O O . PRO A 1 92 ? -6.073 -7.516 -19.852 1.00 77.81 92 PRO A O 1
ATOM 727 N N . GLN A 1 93 ? -5.851 -9.684 -19.296 1.00 64.44 93 GLN A N 1
ATOM 728 C CA . GLN A 1 93 ? -7.204 -10.018 -19.711 1.00 64.44 93 GLN A CA 1
ATOM 729 C C . GLN A 1 93 ? -8.132 -9.208 -18.811 1.00 64.44 93 GLN A C 1
ATOM 731 O O . GLN A 1 93 ? -8.018 -9.279 -17.584 1.00 64.44 93 GLN A O 1
ATOM 736 N N . HIS A 1 94 ? -9.000 -8.398 -19.414 1.00 50.88 94 HIS A N 1
ATOM 737 C CA . HIS A 1 94 ? -10.096 -7.779 -18.695 1.00 50.88 94 HIS A CA 1
ATOM 738 C C . HIS A 1 94 ? -10.915 -8.942 -18.130 1.00 50.88 94 HIS A C 1
ATOM 740 O O . HIS A 1 94 ? -11.632 -9.624 -18.863 1.00 50.88 94 HIS A O 1
ATOM 746 N N . ARG A 1 95 ? -10.708 -9.263 -16.847 1.00 44.44 95 ARG A N 1
ATOM 747 C CA . ARG A 1 95 ? -11.585 -10.157 -16.100 1.00 44.44 95 ARG A CA 1
ATOM 748 C C . ARG A 1 95 ? -12.886 -9.382 -16.015 1.00 44.44 95 ARG A C 1
ATOM 750 O O . ARG A 1 95 ? -13.013 -8.526 -15.150 1.00 44.44 95 ARG A O 1
ATOM 757 N N . GLY A 1 96 ? -13.736 -9.592 -17.017 1.00 42.53 96 GLY A N 1
ATOM 758 C CA . GLY A 1 96 ? -14.986 -8.879 -17.159 1.00 42.53 96 GLY A CA 1
ATOM 759 C C . GLY A 1 96 ? -15.746 -8.926 -15.849 1.00 42.53 96 GLY A C 1
ATOM 760 O O . GLY A 1 96 ? -15.809 -9.984 -15.214 1.00 42.53 96 GLY A O 1
ATOM 761 N N . ASP A 1 97 ? -16.290 -7.769 -15.488 1.00 43.31 97 ASP A N 1
ATOM 762 C CA . ASP A 1 97 ? -17.488 -7.673 -14.677 1.00 43.31 97 ASP A CA 1
ATOM 763 C C . ASP A 1 97 ? -18.461 -8.753 -15.146 1.00 43.31 97 ASP A C 1
ATOM 765 O O . ASP A 1 97 ? -19.080 -8.673 -16.210 1.00 43.31 97 ASP A O 1
ATOM 769 N N . ARG A 1 98 ? -18.534 -9.818 -14.361 1.00 46.50 98 ARG A N 1
ATOM 770 C CA . ARG A 1 98 ? -19.712 -10.649 -14.283 1.00 46.50 98 ARG A CA 1
ATOM 771 C C . ARG A 1 98 ? -20.179 -10.556 -12.847 1.00 46.50 98 ARG A C 1
ATOM 773 O O . ARG A 1 98 ? -19.414 -10.820 -11.924 1.00 46.50 98 ARG A O 1
ATOM 780 N N . ASP A 1 99 ? -21.447 -10.184 -12.763 1.00 44.44 99 ASP A N 1
ATOM 781 C CA . ASP A 1 99 ? -22.339 -10.328 -11.626 1.00 44.44 99 ASP A CA 1
ATOM 782 C C . ASP A 1 99 ? -22.278 -9.174 -10.619 1.00 44.44 99 ASP A C 1
ATOM 784 O O . ASP A 1 99 ? -21.612 -9.270 -9.603 1.00 44.44 99 ASP A O 1
ATOM 788 N N . PHE A 1 100 ? -23.013 -8.093 -10.915 1.00 40.69 100 PHE A N 1
ATOM 789 C CA . PHE A 1 100 ? -24.050 -7.545 -10.024 1.00 40.69 100 PHE A CA 1
ATOM 790 C C . PHE A 1 100 ? -25.011 -6.651 -10.835 1.00 40.69 100 PHE A C 1
ATOM 792 O O . PHE A 1 100 ? -24.848 -5.439 -10.937 1.00 40.69 100 PHE A O 1
ATOM 799 N N . ASN A 1 101 ? -26.026 -7.278 -11.434 1.00 35.88 101 ASN A N 1
ATOM 800 C CA . ASN A 1 101 ? -27.322 -6.649 -11.679 1.00 35.88 101 ASN A CA 1
ATOM 801 C C . ASN A 1 101 ? -28.39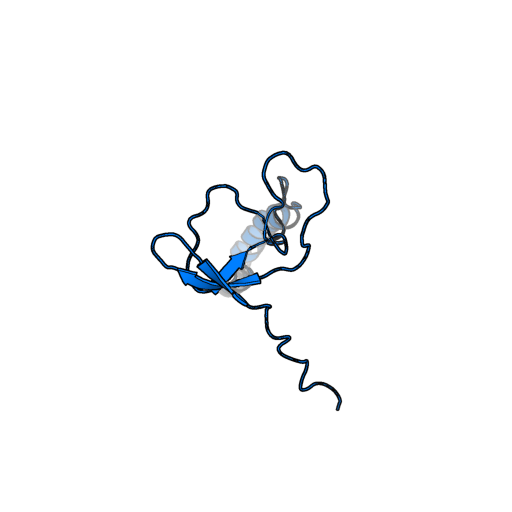1 -7.639 -11.198 1.00 35.88 101 ASN A C 1
ATOM 803 O O . ASN A 1 101 ? -28.385 -8.792 -11.637 1.00 35.88 101 ASN A O 1
ATOM 807 N N . GLY A 1 102 ? -29.244 -7.191 -10.279 1.00 38.66 102 GLY A N 1
ATOM 808 C CA . GLY A 1 102 ? -30.245 -7.982 -9.564 1.00 38.66 102 GLY A CA 1
ATOM 809 C C . GLY A 1 102 ? -30.489 -7.404 -8.183 1.00 38.66 102 GLY A C 1
ATOM 810 O O . GLY A 1 102 ? -29.854 -7.915 -7.237 1.00 38.66 102 GLY A O 1
#